Protein AF-A0A7C3STL7-F1 (afdb_monomer_lite)

Foldseek 3Di:
DVVVVVVVVVVVVVLVVVLVVQLVVQLCCQPPVDQPLVLQAVLLVVVQVVCVVVVHNWDWDDDPSWIDIHNHIRGPVLSQSSVLSNLLSNLVSDPPDDPVVSVVVSVVSNVVSRVVSD

Secondary structure (DSSP, 8-state):
-HHHHHHHHHHHHHHHHHHHHHHHHHHHHHHHS---HHHHHHHHHHHHHHHHHTT----EEEETTEEEETTEE--GGGGTHHHHHHHHHHHTT-TT--HHHHHHHHHHHHHHHHHHH-

Sequence (118 aa):
MRKMQKKQIVYKILKVVFYFLAFSIISFIVYFISDYGFLKAATAEHSAGVLNAVGVKSSFSTLNDRAFVNQIEIVKECTGIQVVAVFAGLIIPLPKVSFRKKIEAITLVFFTVYLANV

Structure (mmCIF, N/CA/C/O backbone):
data_AF-A0A7C3STL7-F1
#
_entry.id   AF-A0A7C3STL7-F1
#
loop_
_atom_site.group_PDB
_atom_site.id
_atom_site.type_symbol
_atom_site.label_atom_id
_atom_site.label_alt_id
_atom_site.label_comp_id
_atom_site.label_asym_id
_atom_site.label_entity_id
_atom_site.label_seq_id
_atom_site.pdbx_PDB_ins_code
_atom_site.Cartn_x
_atom_site.Cartn_y
_atom_site.Cartn_z
_atom_site.occupancy
_atom_site.B_iso_or_equiv
_atom_site.auth_seq_id
_atom_site.auth_comp_id
_atom_site.auth_asym_id
_atom_site.auth_atom_id
_atom_site.pdbx_PDB_model_num
ATOM 1 N N . MET A 1 1 ? -31.412 -6.406 37.634 1.00 59.50 1 MET A N 1
ATOM 2 C CA . MET A 1 1 ? -30.711 -7.033 36.480 1.00 59.50 1 MET A CA 1
ATOM 3 C C . MET A 1 1 ? -30.856 -6.294 35.137 1.00 59.50 1 MET A C 1
ATOM 5 O O . MET A 1 1 ? -29.829 -6.039 34.520 1.00 59.50 1 MET A O 1
ATOM 9 N N . ARG A 1 2 ? -32.051 -5.866 34.679 1.00 64.88 2 ARG A N 1
ATOM 10 C CA . ARG A 1 2 ? -32.239 -5.195 33.358 1.00 64.88 2 ARG A CA 1
ATOM 11 C C . ARG A 1 2 ? -31.378 -3.938 33.093 1.00 64.88 2 ARG A C 1
ATOM 13 O O . ARG A 1 2 ? -30.939 -3.734 31.966 1.00 64.88 2 ARG A O 1
ATOM 20 N N . LYS A 1 3 ? -31.101 -3.097 34.103 1.00 64.88 3 LYS A N 1
ATOM 21 C CA . LYS A 1 3 ? -30.264 -1.882 33.940 1.00 64.88 3 LYS A CA 1
ATOM 22 C C . LYS A 1 3 ? -28.785 -2.194 33.647 1.00 64.88 3 LYS A C 1
ATOM 24 O O . LYS A 1 3 ? -28.159 -1.454 32.894 1.00 64.88 3 LYS A O 1
ATOM 29 N N . MET A 1 4 ? -28.244 -3.291 34.189 1.00 64.88 4 MET A N 1
ATOM 30 C CA . MET A 1 4 ? -26.856 -3.700 33.920 1.00 64.88 4 MET A CA 1
ATOM 31 C C . MET A 1 4 ? -26.684 -4.221 32.489 1.00 64.88 4 MET A C 1
ATOM 33 O O . MET A 1 4 ? -25.719 -3.853 31.824 1.00 64.88 4 MET A O 1
ATOM 37 N N . GLN A 1 5 ? -27.664 -4.968 31.967 1.00 70.50 5 GLN A N 1
ATOM 38 C CA . GLN A 1 5 ? -27.630 -5.424 30.574 1.00 70.50 5 GLN A CA 1
ATOM 39 C C . GLN A 1 5 ? -27.688 -4.266 29.566 1.00 70.50 5 GLN A C 1
ATOM 41 O O . GLN A 1 5 ? -26.927 -4.271 28.601 1.00 70.50 5 GLN A O 1
ATOM 46 N N . LYS A 1 6 ? -28.504 -3.227 29.810 1.00 77.44 6 LYS A N 1
ATOM 47 C CA . LYS A 1 6 ? -28.539 -2.038 28.934 1.00 77.44 6 LYS A CA 1
ATOM 48 C C . LYS A 1 6 ? -27.189 -1.313 28.875 1.00 77.44 6 LYS A C 1
ATOM 50 O O . LYS A 1 6 ? -26.736 -0.983 27.784 1.00 77.44 6 LYS A O 1
ATOM 55 N N . LYS A 1 7 ? -26.508 -1.118 30.014 1.00 79.50 7 LYS A N 1
ATOM 56 C CA . LYS A 1 7 ? -25.171 -0.486 30.042 1.00 79.50 7 LYS A CA 1
ATOM 57 C C . LYS A 1 7 ? -24.130 -1.292 29.261 1.00 79.50 7 LYS A C 1
ATOM 59 O O . LYS A 1 7 ? -23.331 -0.713 28.529 1.00 79.50 7 LYS A O 1
ATOM 64 N N . GLN A 1 8 ? -24.160 -2.619 29.377 1.00 83.75 8 GLN A N 1
ATOM 65 C CA . GLN A 1 8 ? -23.223 -3.490 28.668 1.00 83.75 8 GLN A CA 1
ATOM 66 C C . GLN A 1 8 ? -23.442 -3.466 27.147 1.00 83.75 8 GLN A C 1
ATOM 68 O O . GLN A 1 8 ? -22.471 -3.473 26.391 1.00 83.75 8 GLN A O 1
ATOM 73 N N . ILE A 1 9 ? -24.698 -3.398 26.697 1.00 86.69 9 ILE A N 1
ATOM 74 C CA . ILE A 1 9 ? -25.044 -3.262 25.275 1.00 86.69 9 ILE A CA 1
ATOM 75 C C . ILE A 1 9 ? -24.563 -1.912 24.732 1.00 86.69 9 ILE A C 1
ATOM 77 O O . ILE A 1 9 ? -23.870 -1.883 23.719 1.00 86.69 9 ILE A O 1
ATOM 81 N N . VAL A 1 10 ? -24.842 -0.811 25.438 1.00 88.56 10 VAL A N 1
ATOM 82 C CA . VAL A 1 10 ? -24.406 0.539 25.038 1.00 88.56 10 VAL A CA 1
ATOM 83 C C . VAL A 1 10 ? -22.883 0.614 24.906 1.00 88.56 10 VAL A C 1
ATOM 85 O O . VAL A 1 10 ? -22.376 1.118 23.909 1.00 88.56 10 VAL A O 1
ATOM 88 N N . TYR A 1 11 ? -22.141 0.038 25.853 1.00 89.25 11 TYR A N 1
ATOM 89 C CA . TYR A 1 11 ? -20.678 -0.002 25.794 1.00 89.25 11 TYR A CA 1
ATOM 90 C C . TYR A 1 11 ? -20.141 -0.807 24.599 1.00 89.25 11 TYR A C 1
ATOM 92 O O . TYR A 1 11 ? -19.167 -0.401 23.964 1.00 89.25 11 TYR A O 1
ATOM 100 N N . LYS A 1 12 ? -20.775 -1.939 24.265 1.00 89.50 12 LYS A N 1
ATOM 101 C CA . LYS A 1 12 ? -20.420 -2.718 23.068 1.00 89.50 12 LYS A CA 1
ATOM 102 C C . LYS A 1 12 ? -20.684 -1.925 21.788 1.00 89.50 12 LYS A C 1
ATOM 104 O O . LYS A 1 12 ? -19.815 -1.899 20.924 1.00 89.50 12 LYS A O 1
ATOM 109 N N . ILE A 1 13 ? -21.833 -1.254 21.693 1.00 91.44 13 ILE A N 1
ATOM 110 C CA . ILE A 1 13 ? -22.187 -0.420 20.535 1.00 91.44 13 ILE A CA 1
ATOM 111 C C . ILE A 1 13 ? -21.180 0.719 20.375 1.00 91.44 13 ILE A C 1
ATOM 113 O O . ILE A 1 13 ? -20.628 0.883 19.294 1.00 91.44 13 ILE A O 1
ATOM 117 N N . LEU A 1 14 ? -20.867 1.446 21.452 1.00 92.31 14 LEU A N 1
ATOM 118 C CA . LEU A 1 14 ? -19.863 2.513 21.431 1.00 92.31 14 LEU A CA 1
ATOM 119 C C . LEU A 1 14 ? -18.515 2.012 20.911 1.00 92.31 14 LEU A C 1
ATOM 121 O O . LEU A 1 14 ? -17.936 2.643 20.036 1.00 92.31 14 LEU A O 1
ATOM 125 N N . LYS A 1 15 ? -18.033 0.855 21.381 1.00 92.06 15 LYS A N 1
ATOM 126 C CA . LYS A 1 15 ? -16.783 0.265 20.872 1.00 92.06 15 LYS A CA 1
ATOM 127 C C . LYS A 1 15 ? -16.818 -0.010 19.376 1.00 92.06 15 LYS A C 1
ATOM 129 O O . LYS A 1 15 ? -15.835 0.258 18.695 1.00 92.06 15 LYS A O 1
ATOM 134 N N . VAL A 1 16 ? -17.927 -0.552 18.884 1.00 92.81 16 VAL A N 1
ATOM 135 C CA . VAL A 1 16 ? -18.106 -0.837 17.458 1.00 92.81 16 VAL A CA 1
ATOM 136 C C . VAL A 1 16 ? -18.117 0.466 16.658 1.00 92.81 16 VAL A C 1
ATOM 138 O O . VAL A 1 16 ? -17.391 0.574 15.676 1.00 92.81 16 VAL A O 1
ATOM 141 N N . VAL A 1 17 ? -18.851 1.482 17.115 1.00 95.12 17 VAL A N 1
ATOM 142 C CA . VAL A 1 17 ? -18.892 2.806 16.475 1.00 95.12 17 VAL A CA 1
ATOM 143 C C . VAL A 1 17 ? -17.504 3.447 16.437 1.00 95.12 17 VAL A C 1
ATOM 145 O O . VAL A 1 17 ? -17.067 3.886 15.378 1.00 95.12 17 VAL A O 1
ATOM 148 N N . PHE A 1 18 ? -16.778 3.449 17.557 1.00 94.88 18 PHE A N 1
ATOM 149 C CA . PHE A 1 18 ? -15.411 3.973 17.612 1.00 94.88 18 PHE A CA 1
ATOM 150 C C . PHE A 1 18 ? -14.467 3.229 16.670 1.00 94.88 18 PHE A C 1
ATOM 152 O O . PHE A 1 18 ? -13.632 3.856 16.023 1.00 94.88 18 PHE A O 1
ATOM 159 N N . TYR A 1 19 ? -14.609 1.908 16.566 1.00 95.19 19 TYR A N 1
ATOM 160 C CA . TYR A 1 19 ? -13.815 1.112 15.641 1.00 95.19 19 TYR A CA 1
ATOM 161 C C . TYR A 1 19 ? -14.096 1.493 14.184 1.00 95.19 19 TYR A C 1
ATOM 163 O O . TYR A 1 19 ? -13.158 1.761 13.440 1.00 95.19 19 TYR A O 1
ATOM 171 N N . PHE A 1 20 ? -15.369 1.576 13.785 1.00 96.19 20 PHE A N 1
ATOM 172 C CA . PHE A 1 20 ? -15.746 1.982 12.426 1.00 96.19 20 PHE A CA 1
ATOM 173 C C . PHE A 1 20 ? -15.294 3.403 12.094 1.00 96.19 20 PHE A C 1
ATOM 175 O O . PHE A 1 20 ? -14.840 3.662 10.978 1.00 96.19 20 PHE A O 1
ATOM 182 N N . LEU A 1 21 ? -15.374 4.314 13.064 1.00 97.06 21 LEU A N 1
ATOM 183 C CA . LEU A 1 21 ? -14.897 5.679 12.899 1.00 97.06 21 LEU A CA 1
ATOM 184 C C . LEU A 1 21 ? -13.379 5.707 12.684 1.00 97.06 21 LEU A C 1
ATOM 186 O O . LEU A 1 21 ? -12.910 6.321 11.729 1.00 97.06 21 LEU A O 1
ATOM 190 N N . ALA A 1 22 ? -12.617 4.994 13.518 1.00 96.56 22 ALA A N 1
ATOM 191 C CA . ALA A 1 22 ? -11.168 4.888 13.373 1.00 96.56 22 ALA A CA 1
ATOM 192 C C . ALA A 1 22 ? -10.776 4.251 12.030 1.00 96.56 22 ALA A C 1
ATOM 194 O O . ALA A 1 22 ? -9.924 4.791 11.331 1.00 96.56 22 ALA A O 1
ATOM 195 N N . PHE A 1 23 ? -11.445 3.163 11.636 1.00 97.19 23 PHE A N 1
ATOM 196 C CA . PHE A 1 23 ? -11.272 2.528 10.328 1.00 97.19 23 PHE A CA 1
ATOM 197 C C . PHE A 1 23 ? -11.467 3.520 9.179 1.00 97.19 23 PHE A C 1
ATOM 199 O O . PHE A 1 23 ? -10.614 3.615 8.295 1.00 97.19 23 PHE A O 1
ATOM 206 N N . SER A 1 24 ? -12.564 4.279 9.213 1.00 97.06 24 SER A N 1
ATOM 207 C CA . SER A 1 24 ? -12.922 5.216 8.145 1.00 97.06 24 SER A CA 1
ATOM 208 C C . SER A 1 24 ? -11.909 6.353 8.049 1.00 97.06 24 SER A C 1
ATOM 210 O O . SER A 1 24 ? -11.430 6.653 6.960 1.00 97.06 24 SER A O 1
ATOM 212 N N . ILE A 1 25 ? -11.528 6.940 9.190 1.00 97.31 25 ILE A N 1
ATOM 213 C CA . ILE A 1 25 ? -10.552 8.035 9.253 1.00 97.31 25 ILE A CA 1
ATOM 214 C C . ILE A 1 25 ? -9.190 7.575 8.733 1.00 97.31 25 ILE A C 1
ATOM 216 O O . ILE A 1 25 ? -8.596 8.243 7.894 1.00 97.31 25 ILE A O 1
ATOM 220 N N . ILE A 1 26 ? -8.698 6.430 9.201 1.00 96.69 26 ILE A N 1
ATOM 221 C CA . ILE A 1 26 ? -7.378 5.925 8.814 1.00 96.69 26 ILE A CA 1
ATOM 222 C C . ILE A 1 26 ? -7.357 5.569 7.328 1.00 96.69 26 ILE A C 1
ATOM 224 O O . ILE A 1 26 ? -6.441 5.987 6.626 1.00 96.69 26 ILE A O 1
ATOM 228 N N . SER A 1 27 ? -8.376 4.857 6.838 1.00 95.75 27 SER A N 1
ATOM 229 C CA . SER A 1 27 ? -8.472 4.506 5.416 1.00 95.75 27 SER A CA 1
ATOM 230 C C . SER A 1 27 ? -8.528 5.758 4.545 1.00 95.75 27 SER A C 1
ATOM 232 O O . SER A 1 27 ? -7.838 5.833 3.532 1.00 95.75 27 SER A O 1
ATOM 234 N N . PHE A 1 28 ? -9.303 6.765 4.959 1.00 96.00 28 PHE A N 1
ATOM 235 C CA . PHE A 1 28 ? -9.413 8.031 4.244 1.00 96.00 28 PHE A CA 1
ATOM 236 C C . PHE A 1 28 ? -8.086 8.790 4.222 1.00 96.00 28 PHE A C 1
ATOM 238 O O . PHE A 1 28 ? -7.663 9.237 3.163 1.00 96.00 28 PHE A O 1
ATOM 245 N N . ILE A 1 29 ? -7.406 8.902 5.366 1.00 95.38 29 ILE A N 1
ATOM 246 C CA . ILE A 1 29 ? -6.115 9.590 5.457 1.00 95.38 29 ILE A CA 1
ATOM 247 C C . ILE A 1 29 ? -5.089 8.889 4.574 1.00 95.38 29 ILE A C 1
ATOM 249 O O . ILE A 1 29 ? -4.503 9.534 3.713 1.00 95.38 29 ILE A O 1
ATOM 253 N N . VAL A 1 30 ? -4.893 7.581 4.746 1.00 94.44 30 VAL A N 1
ATOM 254 C CA . VAL A 1 30 ? -3.892 6.844 3.965 1.00 94.44 30 VAL A CA 1
ATOM 255 C C . VAL A 1 30 ? -4.229 6.912 2.481 1.00 94.44 30 VAL A C 1
ATOM 257 O O . VAL A 1 30 ? -3.350 7.154 1.668 1.00 94.44 30 VAL A O 1
ATOM 260 N N . TYR A 1 31 ? -5.497 6.765 2.099 1.00 94.56 31 TYR A N 1
ATOM 261 C CA . TYR A 1 31 ? -5.825 6.811 0.684 1.00 94.56 31 TYR A CA 1
ATOM 262 C C . TYR A 1 31 ? -5.723 8.218 0.100 1.00 94.56 31 TYR A C 1
ATOM 264 O O . TYR A 1 31 ? -5.140 8.349 -0.959 1.00 94.56 31 TYR A O 1
ATOM 272 N N . PHE A 1 32 ? -6.247 9.274 0.722 1.00 91.94 32 PHE A N 1
ATOM 273 C CA . PHE A 1 32 ? -6.401 10.575 0.055 1.00 91.94 32 PHE A CA 1
ATOM 274 C C . PHE A 1 32 ? -5.289 11.591 0.326 1.00 91.94 32 PHE A C 1
ATOM 276 O O . PHE A 1 32 ? -5.154 12.529 -0.455 1.00 91.94 32 PHE A O 1
ATOM 283 N N . ILE A 1 33 ? -4.487 11.442 1.385 1.00 86.94 33 ILE A N 1
ATOM 284 C CA . ILE A 1 33 ? -3.574 12.521 1.803 1.00 86.94 33 ILE A CA 1
ATOM 285 C C . ILE A 1 33 ? -2.383 12.732 0.861 1.00 86.94 33 ILE A C 1
ATOM 287 O O . ILE A 1 33 ? -1.853 13.835 0.778 1.00 86.94 33 ILE A O 1
ATOM 291 N N . SER A 1 34 ? -1.940 11.679 0.174 1.00 85.25 34 SER A N 1
ATOM 292 C CA . SER A 1 34 ? -0.755 11.713 -0.682 1.00 85.25 34 SER A CA 1
ATOM 293 C C . SER A 1 34 ? -1.075 11.179 -2.070 1.00 85.25 34 SER A C 1
ATOM 295 O O . SER A 1 34 ? -1.902 10.283 -2.230 1.00 85.25 34 SER A O 1
ATOM 297 N N . ASP A 1 35 ? -0.409 11.718 -3.085 1.00 84.75 35 ASP A N 1
ATOM 298 C CA . ASP A 1 35 ? -0.511 11.242 -4.468 1.00 84.75 35 ASP A CA 1
ATOM 299 C C . ASP A 1 35 ? 0.449 10.066 -4.756 1.00 84.75 35 ASP A C 1
ATOM 301 O O . ASP A 1 35 ? 0.371 9.420 -5.795 1.00 84.75 35 ASP A O 1
ATOM 305 N N . TYR A 1 36 ? 1.336 9.731 -3.808 1.00 89.12 36 TYR A N 1
ATOM 306 C CA . TYR A 1 36 ? 2.231 8.571 -3.903 1.00 89.12 36 TYR A CA 1
ATOM 307 C C . TYR A 1 36 ? 3.039 8.519 -5.218 1.00 89.12 36 TYR A C 1
ATOM 309 O O . TYR A 1 36 ? 3.232 7.448 -5.791 1.00 89.12 36 TYR A O 1
ATOM 317 N N . GLY A 1 37 ? 3.547 9.666 -5.693 1.00 90.56 37 GLY A N 1
ATOM 318 C CA . GLY A 1 37 ? 4.334 9.770 -6.935 1.00 90.56 37 GLY A CA 1
ATOM 319 C C . GLY A 1 37 ? 5.514 8.797 -7.003 1.00 90.56 37 GLY A C 1
ATOM 320 O O . GLY A 1 37 ? 5.731 8.150 -8.024 1.00 90.56 37 GLY A O 1
ATOM 321 N N . PHE A 1 38 ? 6.207 8.594 -5.878 1.00 92.06 38 PHE A N 1
ATOM 322 C CA . PHE A 1 38 ? 7.283 7.602 -5.768 1.00 92.06 38 PHE A CA 1
ATOM 323 C C . PHE A 1 38 ? 6.796 6.167 -6.023 1.00 92.06 38 PHE A C 1
ATOM 325 O O . PHE A 1 38 ? 7.503 5.373 -6.634 1.00 92.06 38 PHE A O 1
ATOM 332 N N . LEU A 1 39 ? 5.583 5.835 -5.575 1.00 93.25 39 LEU A N 1
ATOM 333 C CA . LEU A 1 39 ? 5.003 4.505 -5.713 1.00 93.25 39 LEU A CA 1
ATOM 334 C C . LEU A 1 39 ? 4.548 4.275 -7.157 1.00 93.25 39 LEU A C 1
ATOM 336 O O . LEU A 1 39 ? 4.771 3.195 -7.699 1.00 93.25 39 LEU A O 1
ATOM 340 N N . LYS A 1 40 ? 3.993 5.311 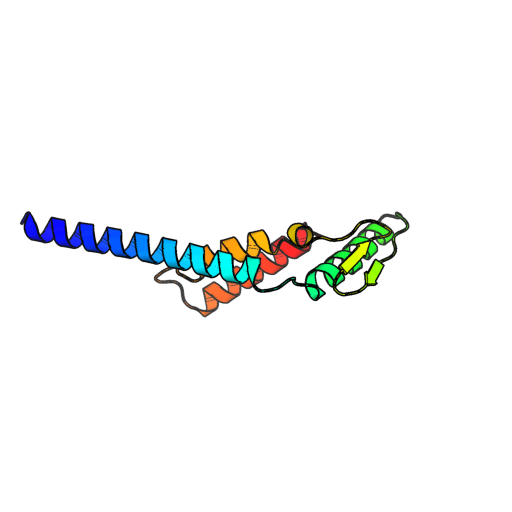-7.803 1.00 95.00 40 LYS A N 1
ATOM 341 C CA . LYS A 1 40 ? 3.691 5.312 -9.243 1.00 95.00 40 LYS A CA 1
ATOM 342 C C . LYS A 1 40 ? 4.966 5.088 -10.065 1.00 95.00 40 LYS A C 1
ATOM 344 O O . LYS A 1 40 ? 4.980 4.224 -10.936 1.00 95.00 40 LYS A O 1
ATOM 349 N N . ALA A 1 41 ? 6.047 5.807 -9.748 1.00 95.06 41 ALA A N 1
ATOM 350 C CA . ALA A 1 41 ? 7.341 5.670 -10.419 1.00 95.06 41 ALA A CA 1
ATOM 351 C C . ALA A 1 41 ? 7.943 4.267 -10.257 1.00 95.06 41 ALA A C 1
ATOM 353 O O . ALA A 1 41 ? 8.291 3.645 -11.257 1.00 95.06 41 ALA A O 1
ATOM 354 N N . ALA A 1 42 ? 7.990 3.746 -9.028 1.00 95.31 42 ALA A N 1
ATOM 355 C CA . ALA A 1 42 ? 8.515 2.409 -8.755 1.00 95.31 42 ALA A CA 1
ATOM 356 C C . ALA A 1 42 ? 7.689 1.312 -9.450 1.00 95.31 42 ALA A C 1
ATOM 358 O O . ALA A 1 42 ? 8.244 0.398 -10.057 1.00 95.31 42 ALA A O 1
ATOM 359 N N . THR A 1 43 ? 6.357 1.445 -9.436 1.00 95.56 43 THR A N 1
ATOM 360 C CA . THR A 1 43 ? 5.461 0.518 -10.142 1.00 95.56 43 THR A CA 1
ATOM 361 C C . THR A 1 43 ? 5.720 0.563 -11.649 1.00 95.56 43 THR A C 1
ATOM 363 O O . THR A 1 43 ? 5.845 -0.489 -12.272 1.00 95.56 43 THR A O 1
ATOM 366 N N . ALA A 1 44 ? 5.866 1.755 -12.240 1.00 96.25 44 ALA A N 1
ATOM 367 C CA . ALA A 1 44 ? 6.161 1.909 -13.665 1.00 96.25 44 ALA A CA 1
ATOM 368 C C . ALA A 1 44 ? 7.515 1.295 -14.051 1.00 96.25 44 ALA A C 1
ATOM 370 O O . ALA A 1 44 ? 7.606 0.537 -15.017 1.00 96.25 44 ALA A O 1
ATOM 371 N N . GLU A 1 45 ? 8.560 1.594 -13.283 1.00 96.56 45 GLU A N 1
ATOM 372 C CA . GLU A 1 45 ? 9.905 1.064 -13.503 1.00 96.56 45 GLU A CA 1
ATOM 373 C C . GLU A 1 45 ? 9.915 -0.466 -13.442 1.00 96.56 45 GLU A C 1
ATOM 375 O O . GLU A 1 45 ? 10.384 -1.126 -14.374 1.00 96.56 45 GLU A O 1
ATOM 380 N N . HIS A 1 46 ? 9.348 -1.045 -12.382 1.00 96.25 46 HIS A N 1
ATOM 381 C CA . HIS A 1 46 ? 9.350 -2.492 -12.211 1.00 96.25 46 HIS A CA 1
ATOM 382 C C . HIS A 1 46 ? 8.467 -3.194 -13.251 1.00 96.25 46 HIS A C 1
ATOM 384 O O . HIS A 1 46 ? 8.895 -4.202 -13.812 1.00 96.25 46 HIS A O 1
ATOM 390 N N . SER A 1 47 ? 7.295 -2.640 -13.578 1.00 95.56 47 SER A N 1
ATOM 391 C CA . SER A 1 47 ? 6.415 -3.191 -14.621 1.00 95.56 47 SER A CA 1
ATOM 392 C C . SER A 1 47 ? 7.112 -3.189 -15.985 1.00 95.56 47 SER A C 1
ATOM 394 O O . SER A 1 47 ? 7.055 -4.169 -16.728 1.00 95.56 47 SER A O 1
ATOM 396 N N . ALA A 1 48 ? 7.831 -2.109 -16.323 1.00 96.75 48 ALA A N 1
ATOM 397 C CA . ALA A 1 48 ? 8.637 -2.055 -17.541 1.00 96.75 48 ALA A CA 1
ATOM 398 C C . ALA A 1 48 ? 9.757 -3.107 -17.523 1.00 96.75 48 ALA A C 1
ATOM 400 O O . ALA A 1 48 ? 10.008 -3.752 -18.543 1.00 96.75 48 ALA A O 1
ATOM 401 N N . GLY A 1 49 ? 10.397 -3.320 -16.370 1.00 96.62 49 GLY A N 1
ATOM 402 C CA . GLY A 1 49 ? 11.374 -4.388 -16.161 1.00 96.62 49 GLY A CA 1
ATOM 403 C C . GLY A 1 49 ? 10.801 -5.783 -16.427 1.00 96.62 49 GLY A C 1
ATOM 404 O O . GLY A 1 49 ? 11.393 -6.545 -17.192 1.00 96.62 49 GLY A O 1
ATOM 405 N N . VAL A 1 50 ? 9.627 -6.094 -15.867 1.00 95.31 50 VAL A N 1
ATOM 406 C CA . VAL A 1 50 ? 8.925 -7.372 -16.084 1.00 95.31 50 VAL A CA 1
ATOM 407 C C . VAL A 1 50 ? 8.564 -7.558 -17.558 1.00 95.31 50 VAL A C 1
ATOM 409 O O . VAL A 1 50 ? 8.848 -8.611 -18.128 1.00 95.31 50 VAL A O 1
ATOM 412 N N . LEU A 1 51 ? 8.010 -6.528 -18.205 1.00 95.56 51 LEU A N 1
ATOM 413 C CA . LEU A 1 51 ? 7.671 -6.566 -19.632 1.00 95.56 51 LEU A CA 1
ATOM 414 C C . LEU A 1 51 ? 8.903 -6.829 -20.507 1.00 95.5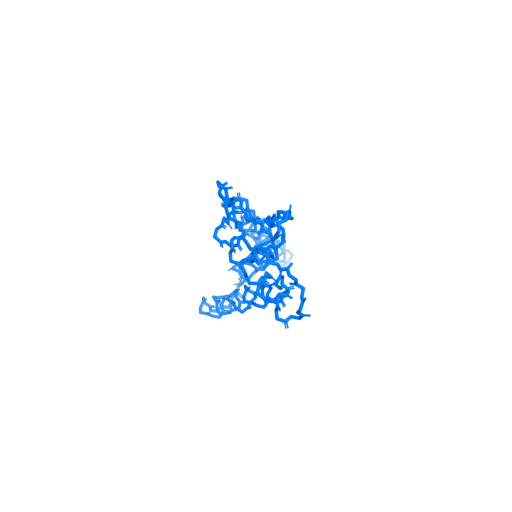6 51 LEU A C 1
ATOM 416 O O . LEU A 1 51 ? 8.870 -7.704 -21.374 1.00 95.56 51 LEU A O 1
ATOM 420 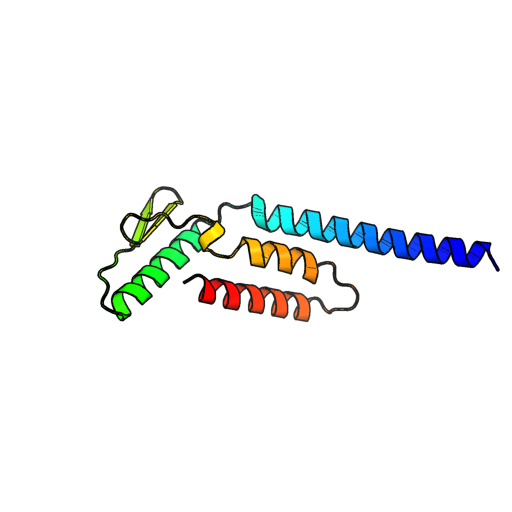N N . ASN A 1 52 ? 10.010 -6.138 -20.237 1.00 96.81 52 ASN A N 1
ATOM 421 C CA . ASN A 1 52 ? 11.263 -6.365 -20.952 1.00 96.81 52 ASN A CA 1
ATOM 422 C C . ASN A 1 52 ? 11.798 -7.788 -20.727 1.00 96.81 52 ASN A C 1
ATOM 424 O O . ASN A 1 52 ? 12.285 -8.407 -21.673 1.00 96.81 52 ASN A O 1
ATOM 428 N N . ALA A 1 53 ? 11.667 -8.333 -19.513 1.00 96.19 53 ALA A N 1
ATOM 429 C CA . ALA A 1 53 ? 12.106 -9.691 -19.189 1.00 96.19 53 ALA A CA 1
ATOM 430 C C . ALA A 1 53 ? 11.328 -10.775 -19.956 1.00 96.19 53 ALA A C 1
ATOM 432 O O . ALA A 1 53 ? 11.897 -11.815 -20.285 1.00 96.19 53 ALA A O 1
ATOM 433 N N . VAL A 1 54 ? 10.058 -10.526 -20.294 1.00 96.62 54 VAL A N 1
ATOM 434 C CA . VAL A 1 54 ? 9.237 -11.431 -21.122 1.00 96.62 54 VAL A CA 1
ATOM 435 C C . VAL A 1 54 ? 9.310 -11.118 -22.625 1.00 96.62 54 VAL A C 1
ATOM 437 O O . VAL A 1 54 ? 8.560 -11.691 -23.414 1.00 96.62 54 VAL A O 1
ATOM 440 N N . GLY A 1 55 ? 10.214 -10.225 -23.044 1.00 95.94 55 GLY A N 1
ATOM 441 C CA . GLY A 1 55 ? 10.460 -9.892 -24.452 1.00 95.94 55 GLY A CA 1
ATOM 442 C C . GLY A 1 55 ? 9.558 -8.798 -25.033 1.00 95.94 55 GLY A C 1
ATOM 443 O O . GLY A 1 55 ? 9.608 -8.541 -26.238 1.00 95.94 55 GLY A O 1
ATOM 444 N N . VAL A 1 56 ? 8.753 -8.122 -24.209 1.00 95.94 56 VAL A N 1
ATOM 445 C CA . VAL A 1 56 ? 7.938 -6.972 -24.622 1.00 95.94 56 VAL A CA 1
ATOM 446 C C . VAL A 1 56 ? 8.749 -5.695 -24.441 1.00 95.94 56 VAL A C 1
ATOM 448 O O . VAL A 1 56 ? 9.056 -5.298 -23.320 1.00 95.94 56 VAL A O 1
ATOM 451 N N . LYS A 1 57 ? 9.067 -5.013 -25.548 1.00 94.50 57 LYS A N 1
ATOM 452 C CA . LYS A 1 57 ? 9.819 -3.752 -25.511 1.00 94.50 57 LYS A CA 1
ATOM 453 C C . LYS A 1 57 ? 9.047 -2.693 -24.720 1.00 94.50 57 LYS A C 1
ATOM 455 O O . LYS A 1 57 ? 7.997 -2.220 -25.159 1.00 94.50 57 LYS A O 1
ATOM 460 N N . SER A 1 58 ? 9.592 -2.315 -23.571 1.00 95.56 58 SER A N 1
ATOM 461 C CA . SER A 1 58 ? 8.976 -1.376 -22.644 1.00 95.56 58 SER A CA 1
ATOM 462 C C . SER A 1 58 ? 9.991 -0.369 -22.102 1.00 95.56 58 SER A C 1
ATOM 464 O O . SER A 1 58 ? 11.143 -0.704 -21.831 1.00 95.56 58 SER A O 1
ATOM 466 N N . SER A 1 59 ? 9.574 0.882 -21.947 1.00 94.81 59 SER A N 1
ATOM 467 C CA . SER A 1 59 ? 10.364 1.968 -21.357 1.00 94.81 59 SER A CA 1
ATOM 468 C C . SER A 1 59 ? 9.572 2.644 -20.248 1.00 94.81 59 SER A C 1
ATOM 470 O O . SER A 1 59 ? 8.365 2.823 -20.396 1.00 94.81 59 SER A O 1
ATOM 472 N N . PHE A 1 60 ? 10.236 3.059 -19.172 1.00 95.44 60 PHE A N 1
ATOM 473 C CA . PHE A 1 60 ? 9.612 3.872 -18.133 1.00 95.44 60 PHE A CA 1
ATOM 474 C C . PHE A 1 60 ? 9.957 5.353 -18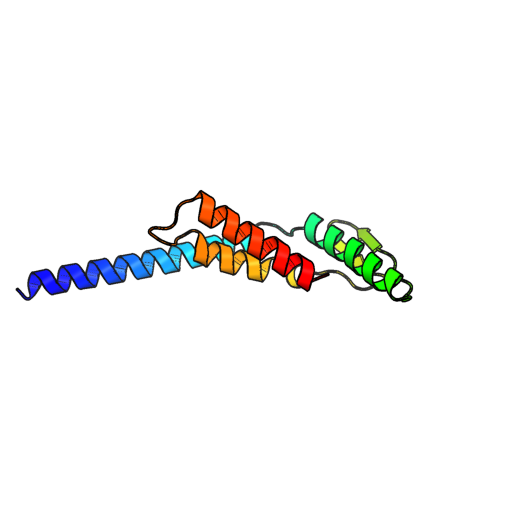.333 1.00 95.44 60 PHE A C 1
ATOM 476 O O . PHE A 1 60 ? 11.037 5.686 -18.826 1.00 95.44 60 PHE A O 1
ATOM 483 N N . SER A 1 61 ? 9.056 6.251 -17.944 1.00 95.69 61 SER A N 1
ATOM 484 C CA . SER A 1 61 ? 9.357 7.683 -17.848 1.00 95.69 61 SER A CA 1
ATOM 485 C C . SER A 1 61 ? 8.577 8.336 -16.710 1.00 95.69 61 SER A C 1
ATOM 487 O O . SER A 1 61 ? 7.530 7.838 -16.293 1.00 95.69 61 SER A O 1
ATOM 489 N N . THR A 1 62 ? 9.095 9.445 -16.183 1.00 94.75 62 THR A N 1
ATOM 490 C CA . THR A 1 62 ? 8.445 10.227 -15.127 1.00 94.75 62 THR A CA 1
ATOM 491 C C . THR A 1 62 ? 8.339 11.690 -15.547 1.00 94.75 62 THR A C 1
ATOM 493 O O . THR A 1 62 ? 9.265 12.254 -16.130 1.00 94.75 62 THR A O 1
ATOM 496 N N . LEU A 1 63 ? 7.187 12.312 -15.287 1.00 92.62 63 LEU A N 1
ATOM 497 C CA . LEU A 1 63 ? 6.930 13.711 -15.631 1.00 92.62 63 LEU A CA 1
ATOM 498 C C . LEU A 1 63 ? 5.961 14.342 -14.627 1.00 92.62 63 LEU A C 1
ATOM 500 O O . LEU A 1 63 ? 4.769 14.037 -14.648 1.00 92.62 63 LEU A O 1
ATOM 504 N N . ASN A 1 64 ? 6.454 15.278 -13.810 1.00 86.56 64 ASN A N 1
ATOM 505 C CA . ASN A 1 64 ? 5.661 16.030 -12.825 1.00 86.56 64 ASN A CA 1
ATOM 506 C C . ASN A 1 64 ? 4.781 15.112 -11.951 1.00 86.56 64 ASN A C 1
ATOM 508 O O . ASN A 1 64 ? 3.559 15.152 -12.057 1.00 86.56 64 ASN A O 1
ATOM 512 N N . ASP A 1 65 ? 5.407 14.235 -11.157 1.00 86.12 65 ASP A N 1
ATOM 513 C CA . ASP A 1 65 ? 4.753 13.244 -10.273 1.00 86.12 65 ASP A CA 1
ATOM 514 C C . ASP A 1 65 ? 3.871 12.186 -10.956 1.00 86.12 65 ASP A C 1
ATOM 516 O O . ASP A 1 65 ? 3.256 11.347 -10.289 1.00 86.12 65 ASP A O 1
ATOM 520 N N . ARG A 1 66 ? 3.850 12.165 -12.289 1.00 92.38 66 ARG A N 1
ATOM 521 C CA . ARG A 1 66 ? 3.255 11.091 -13.084 1.00 92.38 66 ARG A CA 1
ATOM 522 C C . ARG A 1 66 ? 4.333 10.122 -13.531 1.00 92.38 66 ARG A C 1
ATOM 524 O O . ARG A 1 66 ? 5.472 10.519 -13.786 1.00 92.38 66 ARG A O 1
ATOM 531 N N . ALA A 1 67 ? 3.958 8.859 -13.641 1.00 95.31 67 ALA A N 1
ATOM 532 C CA . ALA A 1 67 ? 4.835 7.796 -14.092 1.00 95.31 67 ALA A CA 1
ATOM 533 C C . ALA A 1 67 ? 4.169 7.046 -15.236 1.00 95.31 67 ALA A C 1
ATOM 535 O O . ALA A 1 67 ? 2.958 6.832 -15.216 1.00 95.31 67 ALA A O 1
ATOM 536 N N . PHE A 1 68 ? 4.959 6.653 -16.224 1.00 95.81 68 PHE A N 1
ATOM 537 C CA . PHE A 1 68 ? 4.468 6.027 -17.439 1.00 95.81 68 PHE A CA 1
ATOM 538 C C . PHE A 1 68 ? 5.257 4.765 -17.742 1.00 95.81 68 PHE A C 1
ATOM 540 O O . PHE A 1 68 ? 6.481 4.737 -17.596 1.00 95.81 68 PHE A O 1
ATOM 547 N N . VAL A 1 69 ? 4.545 3.759 -18.236 1.00 96.12 69 VAL A N 1
ATOM 548 C CA . VAL A 1 69 ? 5.108 2.601 -18.928 1.00 96.12 69 VAL A CA 1
ATOM 549 C C . VAL A 1 69 ? 4.743 2.757 -20.398 1.00 96.12 69 VAL A C 1
ATOM 551 O O . VAL A 1 69 ? 3.573 2.690 -20.777 1.00 96.12 69 VAL A O 1
ATOM 554 N N . ASN A 1 70 ? 5.741 3.024 -21.235 1.00 93.69 70 ASN A N 1
ATOM 555 C CA . ASN A 1 70 ? 5.576 3.490 -22.609 1.00 93.69 70 ASN A CA 1
ATOM 556 C C . ASN A 1 70 ? 4.721 4.770 -22.672 1.00 93.69 70 ASN A C 1
ATOM 558 O O . ASN A 1 70 ? 5.208 5.847 -22.343 1.00 93.69 70 ASN A O 1
ATOM 562 N N . GLN A 1 71 ? 3.459 4.648 -23.093 1.00 93.00 71 GLN A N 1
ATOM 563 C CA . GLN A 1 71 ? 2.484 5.745 -23.179 1.00 93.00 71 GLN A CA 1
ATOM 564 C C . GLN A 1 71 ? 1.346 5.611 -22.153 1.00 93.00 71 GLN A C 1
ATOM 566 O O . GLN A 1 71 ? 0.450 6.451 -22.120 1.00 93.00 71 GLN A O 1
ATOM 571 N N . ILE A 1 72 ? 1.358 4.554 -21.335 1.00 93.50 72 ILE A N 1
ATOM 572 C CA . ILE A 1 72 ? 0.309 4.266 -20.356 1.00 93.50 72 ILE A CA 1
ATOM 573 C C . ILE A 1 72 ? 0.720 4.880 -19.023 1.00 93.50 72 ILE A C 1
ATOM 575 O O . ILE A 1 72 ? 1.773 4.545 -18.481 1.00 93.50 72 ILE A O 1
ATOM 579 N N . GLU A 1 73 ? -0.110 5.778 -18.502 1.00 95.19 73 GLU A N 1
ATOM 580 C CA . GLU A 1 73 ? 0.087 6.370 -17.181 1.00 95.19 73 GLU A CA 1
ATOM 581 C C . GLU A 1 73 ? -0.241 5.358 -16.079 1.00 95.19 73 GLU A C 1
ATOM 583 O O . GLU A 1 73 ? -1.309 4.743 -16.072 1.00 95.19 73 GLU A O 1
ATOM 588 N N . ILE A 1 74 ? 0.671 5.217 -15.121 1.00 95.44 74 ILE A N 1
ATOM 589 C CA . ILE A 1 74 ? 0.444 4.478 -13.885 1.00 95.44 74 ILE A CA 1
ATOM 590 C C . ILE A 1 74 ? -0.276 5.408 -12.916 1.00 95.44 74 ILE A C 1
ATOM 592 O O . ILE A 1 74 ? 0.332 6.253 -12.254 1.00 95.44 74 ILE A O 1
ATOM 596 N N . VAL A 1 75 ? -1.594 5.244 -12.847 1.00 93.88 75 VAL A N 1
ATOM 597 C CA . VAL A 1 75 ? -2.435 5.954 -11.885 1.00 93.88 75 VAL A CA 1
ATOM 598 C C . VAL A 1 75 ? -2.299 5.344 -10.492 1.00 93.88 75 VAL A C 1
ATOM 600 O O . VAL A 1 75 ? -1.791 4.237 -10.299 1.00 93.88 75 VAL A O 1
ATOM 603 N N . LYS A 1 76 ? -2.745 6.080 -9.481 1.00 92.12 76 LYS A N 1
ATOM 604 C CA . LYS A 1 76 ? -2.612 5.700 -8.072 1.00 92.12 76 LYS A CA 1
ATOM 605 C C . LYS A 1 76 ? -3.242 4.343 -7.758 1.00 92.12 76 LYS A C 1
ATOM 607 O O . LYS A 1 76 ? -2.696 3.580 -6.961 1.00 92.12 76 LYS A O 1
ATOM 612 N N . GLU A 1 77 ? -4.348 4.019 -8.409 1.00 90.88 77 GLU A N 1
ATOM 613 C CA . GLU A 1 77 ? -5.064 2.751 -8.293 1.00 90.88 77 GLU A CA 1
ATOM 614 C C . GLU A 1 77 ? -4.186 1.562 -8.717 1.00 90.88 77 GLU A C 1
ATOM 616 O O . GLU A 1 77 ? -4.266 0.490 -8.116 1.00 90.88 77 GLU A O 1
ATOM 621 N N . CYS A 1 78 ? -3.275 1.767 -9.675 1.00 92.56 78 CYS A N 1
ATOM 622 C CA . CYS A 1 78 ? -2.338 0.748 -10.144 1.00 92.56 78 CYS A CA 1
ATOM 623 C C . CYS A 1 78 ? -1.250 0.412 -9.121 1.00 92.56 78 CYS A C 1
ATOM 625 O O . CYS A 1 78 ? -0.612 -0.618 -9.260 1.00 92.56 78 CYS A O 1
ATOM 627 N N . THR A 1 79 ? -1.048 1.227 -8.084 1.00 94.00 79 THR A N 1
ATOM 628 C CA . THR A 1 79 ? -0.027 0.971 -7.049 1.00 94.00 79 THR A CA 1
ATOM 629 C C . THR A 1 79 ? -0.511 0.047 -5.927 1.00 94.00 79 THR A C 1
ATOM 631 O O . THR A 1 79 ? 0.264 -0.338 -5.053 1.00 94.00 79 THR A O 1
ATOM 634 N N . GLY A 1 80 ? -1.817 -0.245 -5.885 1.00 93.44 80 GLY A N 1
ATOM 635 C CA . GLY A 1 80 ? -2.434 -1.040 -4.823 1.00 93.44 80 GLY A CA 1
ATOM 636 C C . GLY A 1 80 ? -2.558 -0.322 -3.469 1.00 93.44 80 GLY A C 1
ATOM 637 O O . GLY A 1 80 ? -3.050 -0.901 -2.496 1.00 93.44 80 GLY A O 1
ATOM 638 N N . ILE A 1 81 ? -2.206 0.968 -3.392 1.00 94.94 81 ILE A N 1
ATOM 639 C CA . ILE A 1 81 ? -2.279 1.760 -2.155 1.00 94.94 81 ILE A CA 1
ATOM 640 C C . ILE A 1 81 ? -3.688 1.816 -1.548 1.00 94.94 81 ILE A C 1
ATOM 642 O O . ILE A 1 81 ? -3.831 1.909 -0.331 1.00 94.94 81 ILE A O 1
ATOM 646 N N . GLN A 1 82 ? -4.741 1.698 -2.366 1.00 94.88 82 GLN A N 1
ATOM 647 C CA . GLN A 1 82 ? -6.123 1.622 -1.886 1.00 94.88 82 GLN A CA 1
ATOM 648 C C . GLN A 1 82 ? -6.346 0.415 -0.971 1.00 94.88 82 GLN A C 1
ATOM 650 O O . GLN A 1 82 ? -6.949 0.542 0.095 1.00 94.88 82 GLN A O 1
ATOM 655 N N . VAL A 1 83 ? -5.834 -0.753 -1.364 1.00 95.75 83 VAL A N 1
ATOM 656 C CA . VAL A 1 83 ? -5.957 -1.979 -0.571 1.00 95.75 83 VAL A CA 1
ATOM 657 C C . VAL A 1 83 ? -5.184 -1.808 0.734 1.00 95.75 83 VAL A C 1
ATOM 659 O O . VAL A 1 83 ? -5.727 -2.053 1.810 1.00 95.75 83 VAL A O 1
ATOM 662 N N . VAL A 1 84 ? -3.959 -1.283 0.661 1.00 96.31 84 VAL A N 1
ATOM 663 C CA . VAL A 1 84 ? -3.136 -0.996 1.846 1.00 96.31 84 VAL A CA 1
ATOM 664 C C . VAL A 1 84 ? -3.842 -0.028 2.799 1.00 96.31 84 VAL A C 1
ATOM 666 O O . VAL A 1 84 ? -3.842 -0.264 4.006 1.00 96.31 84 VAL A O 1
ATOM 669 N N . ALA A 1 85 ? -4.497 1.015 2.284 1.00 96.50 85 ALA A N 1
ATOM 670 C CA . ALA A 1 85 ? -5.250 1.975 3.086 1.00 96.50 85 ALA A CA 1
ATOM 671 C C . ALA A 1 85 ? -6.399 1.309 3.858 1.00 96.50 85 ALA A C 1
ATOM 673 O O . ALA A 1 85 ? -6.536 1.524 5.065 1.00 96.50 85 ALA A O 1
ATOM 674 N N . VAL A 1 86 ? -7.176 0.450 3.192 1.00 97.06 86 VAL A N 1
ATOM 675 C CA . VAL A 1 86 ? -8.269 -0.307 3.822 1.00 97.06 86 VAL A CA 1
ATOM 676 C C . VAL A 1 86 ? -7.729 -1.248 4.900 1.00 97.06 86 VAL A C 1
ATOM 678 O O . VAL A 1 86 ? -8.250 -1.277 6.017 1.00 97.06 86 VAL A O 1
ATOM 681 N N . PHE A 1 87 ? -6.658 -1.991 4.613 1.00 97.25 87 PHE A N 1
ATOM 682 C CA . PHE A 1 87 ? -6.056 -2.899 5.591 1.00 97.25 87 PHE A CA 1
ATOM 683 C C . PHE A 1 87 ? -5.433 -2.156 6.774 1.00 97.25 87 PHE A C 1
ATOM 685 O O . PHE A 1 87 ? -5.602 -2.593 7.911 1.00 97.25 87 PHE A O 1
ATOM 692 N N . ALA A 1 88 ? -4.782 -1.015 6.552 1.00 96.44 88 ALA A N 1
ATOM 693 C CA . ALA A 1 88 ? -4.299 -0.157 7.629 1.00 96.44 88 ALA A CA 1
ATOM 694 C C . ALA A 1 88 ? -5.465 0.323 8.506 1.00 96.44 88 ALA A C 1
ATOM 696 O O . ALA A 1 88 ? -5.400 0.221 9.735 1.00 96.44 88 ALA A O 1
ATOM 697 N N . GLY A 1 89 ? -6.564 0.753 7.880 1.00 96.75 89 GLY A N 1
ATOM 698 C CA . GLY A 1 89 ? -7.798 1.115 8.566 1.00 96.75 89 GLY A CA 1
ATOM 699 C C . GLY A 1 89 ? -8.382 -0.020 9.399 1.00 96.75 89 GLY A C 1
ATOM 700 O O . GLY A 1 89 ? -8.921 0.234 10.470 1.00 96.75 89 GLY A O 1
ATOM 701 N N . LEU A 1 90 ? -8.280 -1.272 8.951 1.00 96.50 90 LEU A N 1
ATOM 702 C CA . LEU A 1 90 ? -8.760 -2.426 9.716 1.00 96.50 90 LEU A CA 1
ATOM 703 C C . LEU A 1 90 ? -7.797 -2.787 10.849 1.00 96.50 90 LEU A C 1
ATOM 705 O O . LEU A 1 90 ? -8.217 -2.983 11.984 1.00 96.50 90 LEU A O 1
ATOM 709 N N . ILE A 1 91 ? -6.499 -2.866 10.564 1.00 96.75 91 ILE A N 1
ATOM 710 C CA . ILE A 1 91 ? -5.498 -3.439 11.470 1.00 96.75 91 ILE A CA 1
ATOM 71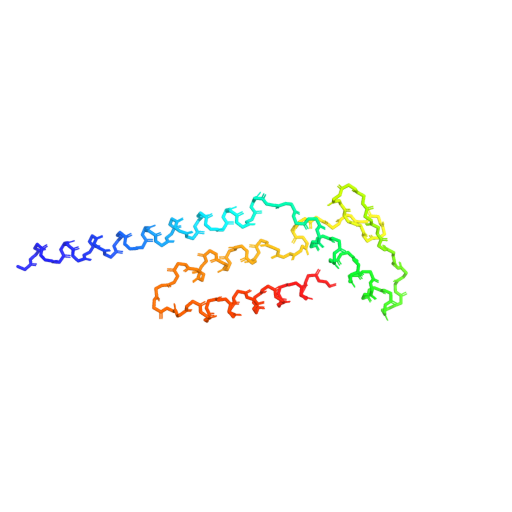1 C C . ILE A 1 91 ? -5.142 -2.481 12.612 1.00 96.75 91 ILE A C 1
ATOM 713 O O . ILE A 1 91 ? -4.997 -2.908 13.763 1.00 96.75 91 ILE A O 1
ATOM 717 N N . ILE A 1 92 ? -4.998 -1.185 12.330 1.00 95.94 92 ILE A N 1
ATOM 718 C CA . ILE A 1 92 ? -4.574 -0.196 13.330 1.00 95.94 92 ILE A CA 1
ATOM 719 C C . ILE A 1 92 ? -5.538 -0.121 14.530 1.00 95.94 92 ILE A C 1
ATOM 721 O O . ILE A 1 92 ? -5.052 -0.216 15.665 1.00 95.94 92 ILE A O 1
ATOM 725 N N . PRO A 1 93 ? -6.871 -0.025 14.358 1.00 94.75 93 PRO A N 1
ATOM 726 C CA . PRO A 1 93 ? -7.803 0.037 15.481 1.00 94.75 93 PRO A CA 1
ATOM 727 C C . PRO A 1 93 ? -8.077 -1.320 16.147 1.00 94.75 93 PRO A C 1
ATOM 729 O O . PRO A 1 93 ? -8.805 -1.350 17.143 1.00 94.75 93 PRO A O 1
ATOM 732 N N . LEU A 1 94 ? -7.500 -2.438 15.670 1.00 93.81 94 LEU A N 1
ATOM 733 C CA . LEU A 1 94 ? -7.730 -3.751 16.285 1.00 93.81 94 LEU A CA 1
ATOM 734 C C . LEU A 1 94 ? -7.352 -3.747 17.772 1.00 93.81 94 LEU A C 1
ATOM 736 O O . LEU A 1 94 ? -6.194 -3.472 18.127 1.00 93.81 94 LEU A O 1
ATOM 740 N N . PRO A 1 95 ? -8.296 -4.094 18.664 1.00 87.38 95 PRO A N 1
ATOM 741 C CA . PRO A 1 95 ? -7.991 -4.238 20.072 1.00 87.38 95 PRO A CA 1
ATOM 742 C C . PRO A 1 95 ? -7.199 -5.532 20.296 1.00 87.38 95 PRO A C 1
ATOM 744 O O . PRO A 1 95 ? -7.421 -6.533 19.621 1.00 87.38 95 PRO A O 1
ATOM 747 N N . LYS A 1 96 ? -6.322 -5.538 21.308 1.00 89.12 96 LYS A N 1
ATOM 748 C CA . LYS A 1 96 ? -5.587 -6.729 21.790 1.00 89.12 96 LYS A CA 1
ATOM 749 C C . LYS A 1 96 ? -4.495 -7.288 20.863 1.00 89.12 96 LYS A C 1
ATOM 751 O O . LYS A 1 96 ? -3.955 -8.351 21.151 1.00 89.12 96 LYS A O 1
ATOM 756 N N . VAL A 1 97 ? -4.122 -6.574 19.803 1.00 93.44 97 VAL A N 1
ATOM 757 C CA . VAL A 1 97 ? -2.948 -6.902 18.978 1.00 93.44 97 VAL A CA 1
ATOM 758 C C . VAL A 1 97 ? -1.805 -5.957 19.340 1.00 93.44 97 VAL A C 1
ATOM 760 O O . VAL A 1 97 ? -2.015 -4.747 19.450 1.00 93.44 97 VAL A O 1
ATOM 763 N N . SER A 1 98 ? -0.599 -6.495 19.541 1.00 95.94 98 SER A N 1
ATOM 764 C CA . SER A 1 98 ? 0.584 -5.677 19.824 1.00 95.94 98 SER A CA 1
ATOM 765 C C . SER A 1 98 ? 0.937 -4.796 18.625 1.00 95.94 98 SER A C 1
ATOM 767 O O . SER A 1 98 ? 0.762 -5.189 17.474 1.00 95.94 98 SER A O 1
ATOM 769 N N . PHE A 1 99 ? 1.466 -3.601 18.887 1.00 94.50 99 PHE A N 1
ATOM 770 C CA . PHE A 1 99 ? 1.805 -2.646 17.828 1.00 94.50 99 PHE A CA 1
ATOM 771 C C . PHE A 1 99 ? 2.822 -3.208 16.821 1.00 94.50 99 PHE A C 1
ATOM 773 O O . PHE A 1 99 ? 2.668 -3.006 15.623 1.00 94.50 99 PHE A O 1
ATOM 780 N N . ARG A 1 100 ? 3.788 -4.012 17.294 1.00 96.38 100 ARG A N 1
ATOM 781 C CA . ARG A 1 100 ? 4.753 -4.719 16.432 1.00 96.38 100 ARG A CA 1
ATOM 782 C C . ARG A 1 100 ? 4.059 -5.609 15.399 1.00 96.38 100 ARG A C 1
ATOM 784 O O . ARG A 1 100 ? 4.299 -5.448 14.212 1.00 96.38 100 ARG A O 1
ATOM 791 N N . LYS A 1 101 ? 3.112 -6.446 15.838 1.00 96.69 101 LYS A N 1
ATOM 792 C CA . LYS A 1 101 ? 2.347 -7.331 14.946 1.00 96.69 101 LYS A CA 1
ATOM 793 C C . LYS A 1 101 ? 1.480 -6.561 13.951 1.00 96.69 101 LYS A C 1
ATOM 795 O O . LYS A 1 101 ? 1.265 -7.028 12.840 1.00 96.69 101 LYS A O 1
ATOM 800 N N . LYS A 1 102 ? 0.976 -5.383 14.337 1.00 96.56 102 LYS A N 1
ATOM 801 C CA . LYS A 1 102 ? 0.223 -4.508 13.425 1.00 96.56 102 LYS A CA 1
ATOM 802 C C . LYS A 1 102 ? 1.112 -3.981 12.304 1.00 96.56 102 LYS A C 1
ATOM 804 O O . LYS A 1 102 ? 0.707 -4.051 11.152 1.00 96.56 102 LYS A O 1
ATOM 809 N N . ILE A 1 103 ? 2.308 -3.492 12.642 1.00 96.50 103 ILE A N 1
ATOM 810 C CA . ILE A 1 103 ? 3.287 -3.040 11.645 1.00 96.50 103 ILE A CA 1
ATOM 811 C C . ILE A 1 103 ? 3.683 -4.204 10.742 1.00 96.50 103 ILE A C 1
ATOM 813 O O . ILE A 1 103 ? 3.584 -4.067 9.533 1.00 96.50 103 ILE A O 1
ATOM 817 N N . GLU A 1 104 ? 4.057 -5.353 11.309 1.00 97.50 104 GLU A N 1
ATOM 818 C CA . GLU A 1 104 ? 4.415 -6.550 10.535 1.00 97.50 104 GLU A CA 1
ATOM 819 C C . GLU A 1 104 ? 3.313 -6.933 9.539 1.00 97.50 104 GLU A C 1
ATOM 821 O O . GLU A 1 104 ? 3.598 -7.154 8.365 1.00 97.50 104 GLU A O 1
ATOM 826 N N . ALA A 1 105 ? 2.050 -6.943 9.976 1.00 97.06 105 ALA A N 1
ATOM 827 C CA . ALA A 1 105 ? 0.916 -7.258 9.114 1.00 97.06 105 ALA A CA 1
ATOM 828 C C . ALA A 1 105 ? 0.705 -6.217 8.002 1.00 97.06 105 ALA A C 1
ATOM 830 O O . ALA A 1 105 ? 0.484 -6.594 6.855 1.00 97.06 105 ALA A O 1
ATOM 831 N N . ILE A 1 106 ? 0.785 -4.920 8.314 1.00 96.88 106 ILE A N 1
ATOM 832 C CA . ILE A 1 106 ? 0.631 -3.851 7.312 1.00 96.88 106 ILE A CA 1
ATOM 833 C C . ILE A 1 106 ? 1.776 -3.898 6.300 1.00 96.88 106 ILE A C 1
ATOM 835 O O . ILE A 1 106 ? 1.530 -3.788 5.103 1.00 96.88 106 ILE A O 1
ATOM 839 N N . THR A 1 107 ? 3.006 -4.106 6.764 1.00 97.00 107 THR A N 1
ATOM 840 C CA . THR A 1 107 ? 4.186 -4.251 5.910 1.00 97.00 107 THR A CA 1
ATOM 841 C C . THR A 1 107 ? 4.045 -5.455 4.986 1.00 97.00 107 THR A C 1
ATOM 843 O O . THR A 1 107 ? 4.275 -5.328 3.786 1.00 97.00 107 THR A O 1
ATOM 846 N N . LEU A 1 108 ? 3.608 -6.604 5.512 1.00 97.75 108 LEU A N 1
ATOM 847 C CA . LEU A 1 108 ? 3.341 -7.797 4.709 1.00 97.75 108 LEU A CA 1
ATOM 848 C C . LEU A 1 108 ? 2.306 -7.500 3.615 1.00 97.75 108 LEU A C 1
ATOM 85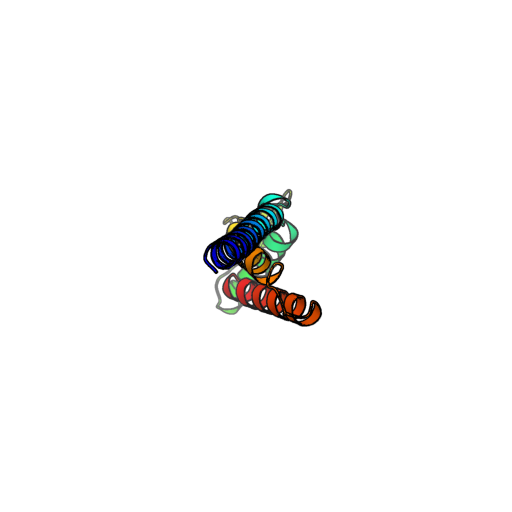0 O O . LEU A 1 108 ? 2.568 -7.759 2.444 1.00 97.75 108 LEU A O 1
ATOM 854 N N . VAL A 1 109 ? 1.166 -6.905 3.985 1.00 97.19 109 VAL A N 1
ATOM 855 C CA . VAL A 1 109 ? 0.112 -6.530 3.030 1.00 97.19 109 VAL A CA 1
ATOM 856 C C . VAL A 1 109 ? 0.649 -5.572 1.971 1.00 97.19 109 VAL A C 1
ATOM 858 O O . VAL A 1 109 ? 0.395 -5.785 0.791 1.00 97.19 109 VAL A O 1
ATOM 861 N N . PHE A 1 110 ? 1.409 -4.551 2.371 1.00 95.75 110 PHE A N 1
ATOM 862 C CA . PHE A 1 110 ? 2.001 -3.587 1.448 1.00 95.75 110 PHE A CA 1
ATOM 863 C C . PHE A 1 110 ? 2.875 -4.273 0.397 1.00 95.75 110 PHE A C 1
ATOM 865 O O . PHE A 1 110 ? 2.652 -4.067 -0.791 1.00 95.75 110 PHE A O 1
ATOM 872 N N . PHE A 1 111 ? 3.813 -5.129 0.810 1.00 96.19 111 PHE A N 1
ATOM 873 C CA . PHE A 1 111 ? 4.689 -5.824 -0.135 1.00 96.19 111 PHE A CA 1
ATOM 874 C C . PHE A 1 111 ? 3.931 -6.806 -1.028 1.00 96.19 111 PHE A C 1
ATOM 876 O O . PHE A 1 111 ? 4.177 -6.840 -2.230 1.00 96.19 111 PHE A O 1
ATOM 883 N N . THR A 1 112 ? 3.003 -7.589 -0.473 1.00 96.69 112 THR A N 1
ATOM 884 C CA . THR A 1 112 ? 2.218 -8.546 -1.264 1.00 96.69 112 THR A CA 1
ATOM 885 C C . THR A 1 112 ? 1.368 -7.843 -2.315 1.00 96.69 112 THR A C 1
ATOM 887 O O . THR A 1 112 ? 1.345 -8.272 -3.464 1.00 96.69 112 THR A O 1
ATOM 890 N N . VAL A 1 113 ? 0.691 -6.760 -1.935 1.00 95.75 113 VAL A N 1
ATOM 891 C CA . VAL A 1 113 ? -0.133 -5.983 -2.862 1.00 95.75 113 VAL A CA 1
ATOM 892 C C . VAL A 1 113 ? 0.743 -5.291 -3.902 1.00 95.75 113 VAL A C 1
ATOM 894 O O . VAL A 1 113 ? 0.447 -5.387 -5.084 1.00 95.75 113 VAL A O 1
ATOM 897 N N . TYR A 1 114 ? 1.850 -4.668 -3.490 1.00 94.50 114 TYR A N 1
ATOM 898 C CA . TYR A 1 114 ? 2.783 -4.031 -4.418 1.00 94.50 114 TYR A CA 1
ATOM 899 C C . TYR A 1 114 ? 3.277 -5.005 -5.493 1.00 94.50 114 TYR A C 1
ATOM 901 O O . TYR A 1 114 ? 3.224 -4.693 -6.675 1.00 94.50 114 TYR A O 1
ATOM 909 N N . LEU A 1 115 ? 3.698 -6.208 -5.092 1.00 94.00 115 LEU A N 1
ATOM 910 C CA . LEU A 1 115 ? 4.167 -7.233 -6.026 1.00 94.00 115 LEU A CA 1
ATOM 911 C C . LEU A 1 115 ? 3.067 -7.766 -6.947 1.00 94.00 115 LEU A C 1
ATOM 913 O O . LEU A 1 115 ? 3.371 -8.163 -8.060 1.00 94.00 115 LEU A O 1
ATOM 917 N N . ALA A 1 116 ? 1.810 -7.802 -6.502 1.00 93.94 116 ALA A N 1
ATOM 918 C CA . ALA A 1 116 ? 0.687 -8.220 -7.346 1.00 93.94 116 ALA A CA 1
ATOM 919 C C . ALA A 1 116 ? 0.281 -7.152 -8.378 1.00 93.94 116 ALA A C 1
ATOM 921 O O . ALA A 1 116 ? -0.459 -7.445 -9.316 1.00 93.94 116 ALA A O 1
ATOM 922 N N . ASN A 1 117 ? 0.724 -5.915 -8.164 1.00 92.25 117 ASN A N 1
ATOM 923 C CA . ASN A 1 117 ? 0.396 -4.743 -8.964 1.00 92.25 117 ASN A CA 1
ATOM 924 C C . ASN A 1 117 ? 1.491 -4.371 -9.984 1.00 92.25 117 ASN A C 1
ATOM 926 O O . ASN A 1 117 ? 1.259 -3.494 -10.815 1.00 92.25 117 ASN A O 1
ATOM 930 N N . VAL A 1 118 ? 2.650 -5.029 -9.905 1.00 90.31 118 VAL A N 1
ATOM 931 C CA . VAL A 1 118 ? 3.805 -4.933 -10.812 1.00 90.31 118 VAL A CA 1
ATOM 932 C C . VAL A 1 118 ? 3.809 -6.130 -11.756 1.00 90.31 118 VAL A C 1
ATOM 934 O O . VAL A 1 118 ? 4.067 -5.925 -12.961 1.00 90.31 118 VAL A O 1
#

Radius of gyration: 20.13 Å; chains: 1; bounding box: 44×28×62 Å

pLDDT: mean 92.7, std 6.91, range [59.5, 97.75]